Protein AF-A0A2E9WGM4-F1 (afdb_monomer_lite)

Foldseek 3Di:
DPDQQLVVQLVVLLVVCLVVDALVRLVPDDQLVNLCSLLVSLLSSLQSEFSQQVVCVVDPVQVVCVVVVHDDGDLPRSLVSQLVSSVSSCVSNVHDDDNVSSNVSSVLSNVSRVVLHVLVVVLVVDPHNPVCSVPPCVCVSVVVVSVVSVVVD

Radius of gyration: 16.76 Å; chains: 1; bounding box: 44×33×45 Å

Secondary structure (DSSP, 8-state):
-PPPHHHHHHHHHHHHHHHH--HHHHHTS-HHHHHHHHHHHHHHHHHT--HHHHHHTTSHHHHHHHHTT------HHHHHHHHHHHHHHHHHHT-PPPHHHHHHHHHHHHHHHHHHHHHHHHHTTSS--HHHHHHHHHHHHHHHHHHHHHHH-

Sequence (153 aa):
TPLSGSVLGVLMTLALATLLFDASSVADMPPTAVMGLLLMPSFVAGSAGDAALLTLRRDRAFQRLSALGLRPRDPLTPLLLGAAGPAVMGLLLDVSVTLDVAVAGAVVGLLLSQSVAAADALGLRLARPEALHLRLMMPLLVLPFGLLLDLLA

pLDDT: mean 81.6, std 12.0, range [41.5, 95.31]

Structure (mmCIF, N/CA/C/O backbone):
data_AF-A0A2E9WGM4-F1
#
_entry.id   AF-A0A2E9WGM4-F1
#
loop_
_atom_site.group_PDB
_atom_site.id
_atom_site.type_symbol
_atom_site.label_atom_id
_atom_site.label_alt_id
_atom_site.label_comp_id
_atom_site.label_asym_id
_atom_site.label_entity_id
_atom_site.label_seq_id
_atom_site.pdbx_PDB_ins_code
_atom_site.Cartn_x
_atom_site.Cartn_y
_atom_site.Cartn_z
_atom_site.occupancy
_atom_site.B_iso_or_equiv
_atom_site.auth_seq_id
_atom_site.auth_comp_id
_atom_site.auth_asym_id
_atom_site.auth_atom_id
_atom_site.pdbx_PDB_model_num
ATOM 1 N N . THR A 1 1 ? -4.974 20.734 9.797 1.00 41.50 1 THR A N 1
ATOM 2 C CA . THR A 1 1 ? -5.344 19.341 9.478 1.00 41.50 1 THR A CA 1
ATOM 3 C C . THR A 1 1 ? -4.078 18.517 9.554 1.00 41.50 1 THR A C 1
ATOM 5 O O . THR A 1 1 ? -3.130 18.861 8.861 1.00 41.50 1 THR A O 1
ATOM 8 N N . PRO A 1 2 ? -3.955 17.530 10.455 1.00 46.69 2 PRO A N 1
ATOM 9 C CA . PRO A 1 2 ? -2.777 16.677 10.418 1.00 46.69 2 PRO A CA 1
ATOM 10 C C . PRO A 1 2 ? -2.816 15.939 9.078 1.00 46.69 2 PRO A C 1
ATOM 12 O O . PRO A 1 2 ? -3.803 15.266 8.782 1.00 46.69 2 PRO A O 1
ATOM 15 N N . LEU A 1 3 ? -1.791 16.127 8.246 1.00 53.88 3 LEU A N 1
ATOM 16 C CA . LEU A 1 3 ? -1.543 15.235 7.120 1.00 53.88 3 LEU A CA 1
ATOM 17 C C . LEU A 1 3 ? -1.599 13.810 7.678 1.00 53.88 3 LEU A C 1
ATOM 19 O O . LEU A 1 3 ? -0.928 13.506 8.665 1.00 53.88 3 LEU A O 1
ATOM 23 N N . SER A 1 4 ? -2.475 12.982 7.111 1.00 71.38 4 SER A N 1
ATOM 24 C CA . SER A 1 4 ? -2.569 11.567 7.462 1.00 71.38 4 SER A CA 1
ATOM 25 C C . SER A 1 4 ? -1.159 10.967 7.436 1.00 71.38 4 SER A C 1
ATOM 27 O O . SER A 1 4 ? -0.417 11.216 6.486 1.00 71.38 4 SER A O 1
ATOM 29 N N . GLY A 1 5 ? -0.764 10.215 8.470 1.00 79.19 5 GLY A N 1
ATOM 30 C CA . GLY A 1 5 ? 0.584 9.634 8.567 1.00 79.19 5 GLY A CA 1
ATOM 31 C C . GLY A 1 5 ? 0.978 8.819 7.328 1.00 79.19 5 GLY A C 1
ATOM 32 O O . GLY A 1 5 ? 2.150 8.788 6.970 1.00 79.19 5 GLY A O 1
ATOM 33 N N . SER A 1 6 ? -0.012 8.261 6.620 1.00 83.88 6 SER A N 1
ATOM 34 C CA . SER A 1 6 ? 0.159 7.609 5.314 1.00 83.88 6 SER A CA 1
ATOM 35 C C . SER A 1 6 ? 0.715 8.543 4.236 1.00 83.88 6 SER A C 1
ATOM 37 O O . SER A 1 6 ? 1.676 8.183 3.567 1.00 83.88 6 SER A O 1
ATOM 39 N N . VAL A 1 7 ? 0.183 9.762 4.102 1.00 88.25 7 VAL A N 1
ATOM 40 C CA . VAL A 1 7 ? 0.636 10.747 3.106 1.00 88.25 7 VAL A CA 1
ATOM 41 C C . VAL A 1 7 ? 2.079 11.142 3.384 1.00 88.25 7 VAL A C 1
ATOM 43 O O . VAL A 1 7 ? 2.900 11.170 2.473 1.00 88.25 7 VAL A O 1
ATOM 46 N N . LEU A 1 8 ? 2.408 11.414 4.649 1.00 89.12 8 LEU A N 1
ATOM 47 C CA . LEU A 1 8 ? 3.767 11.792 5.028 1.00 89.12 8 LEU A CA 1
ATOM 48 C C . LEU A 1 8 ? 4.737 10.624 4.809 1.00 89.12 8 LEU A C 1
ATOM 50 O O . LEU A 1 8 ? 5.804 10.831 4.242 1.00 89.12 8 LEU A O 1
ATOM 54 N N . GLY A 1 9 ? 4.345 9.400 5.175 1.00 89.69 9 GLY A N 1
ATOM 55 C CA . GLY A 1 9 ? 5.124 8.19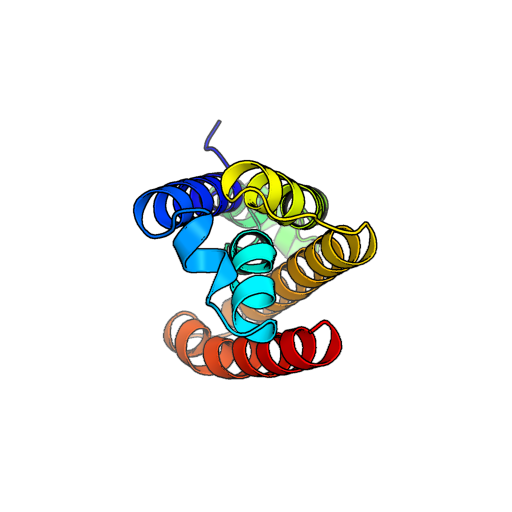0 4.909 1.00 89.69 9 GLY A CA 1
ATOM 56 C C . GLY A 1 9 ? 5.402 7.991 3.418 1.00 89.69 9 GLY A C 1
ATOM 57 O O . GLY A 1 9 ? 6.553 7.808 3.037 1.00 89.69 9 GLY A O 1
ATOM 58 N N . VAL A 1 10 ? 4.380 8.121 2.568 1.00 91.38 10 VAL A N 1
ATOM 59 C CA . VAL A 1 10 ? 4.525 8.041 1.106 1.00 91.38 10 VAL A CA 1
ATOM 60 C C . VAL A 1 10 ? 5.481 9.113 0.587 1.00 91.38 10 VAL A C 1
ATOM 62 O O . VAL A 1 10 ? 6.427 8.791 -0.127 1.00 91.38 10 VAL A O 1
ATOM 65 N N . LEU A 1 11 ? 5.304 10.373 0.985 1.00 92.94 11 LEU A N 1
ATOM 66 C CA . LEU A 1 11 ? 6.195 11.457 0.561 1.00 92.94 11 LEU A CA 1
ATOM 67 C C . LEU A 1 11 ? 7.645 11.219 0.997 1.00 92.94 11 LEU A C 1
ATOM 69 O O . LEU A 1 11 ? 8.560 11.448 0.209 1.00 92.94 11 LEU A O 1
ATOM 73 N N . MET A 1 12 ? 7.863 10.720 2.217 1.00 93.12 12 MET A N 1
ATOM 74 C CA . MET A 1 12 ? 9.202 10.363 2.690 1.00 93.12 12 MET A CA 1
ATOM 75 C C . MET A 1 12 ? 9.798 9.206 1.886 1.00 93.12 12 MET A C 1
ATOM 77 O O . MET A 1 12 ? 10.980 9.253 1.567 1.00 93.12 12 MET A O 1
ATOM 81 N N . THR A 1 13 ? 9.002 8.196 1.522 1.00 93.56 13 THR A N 1
ATOM 82 C CA . THR A 1 13 ? 9.492 7.074 0.701 1.00 93.56 13 THR A CA 1
ATOM 83 C C . THR A 1 13 ? 9.900 7.522 -0.693 1.00 93.56 13 THR A C 1
ATOM 85 O O . THR A 1 13 ? 10.962 7.128 -1.161 1.00 93.56 13 THR A O 1
ATOM 88 N N . LEU A 1 14 ? 9.107 8.396 -1.321 1.00 93.31 14 LEU A N 1
ATOM 89 C CA . LEU A 1 14 ? 9.423 8.976 -2.623 1.00 93.31 14 LEU A CA 1
ATOM 90 C C . LEU A 1 14 ? 10.706 9.812 -2.543 1.00 93.31 14 LEU A C 1
ATOM 92 O O . LEU A 1 14 ? 11.624 9.593 -3.325 1.00 93.31 14 LEU A O 1
ATOM 96 N N . ALA A 1 15 ? 10.810 10.704 -1.552 1.00 92.94 15 ALA A N 1
ATOM 97 C CA . ALA A 1 15 ? 11.995 11.538 -1.363 1.00 92.94 15 ALA A CA 1
ATOM 98 C C . ALA A 1 15 ? 13.260 10.699 -1.123 1.00 92.94 15 ALA A C 1
ATOM 100 O O . ALA A 1 15 ? 14.302 10.946 -1.730 1.00 92.94 15 ALA A O 1
ATOM 101 N N . LEU A 1 16 ? 13.169 9.682 -0.264 1.00 93.81 16 LEU A N 1
ATOM 102 C CA . LEU A 1 16 ? 14.288 8.796 0.037 1.00 93.81 16 LEU A CA 1
ATOM 103 C C . LEU A 1 16 ? 14.701 7.978 -1.192 1.00 93.81 16 LEU A C 1
ATOM 105 O O . LEU A 1 16 ? 15.892 7.861 -1.457 1.00 93.81 16 LEU A O 1
ATOM 109 N N . ALA A 1 17 ? 13.744 7.469 -1.970 1.00 91.94 17 ALA A N 1
ATOM 110 C CA . ALA A 1 17 ? 14.044 6.754 -3.205 1.00 91.94 17 ALA A CA 1
ATOM 111 C C . ALA A 1 17 ? 14.780 7.648 -4.211 1.00 91.94 17 ALA A C 1
ATOM 113 O O . ALA A 1 17 ? 15.810 7.234 -4.725 1.00 91.94 17 ALA A O 1
ATOM 114 N N . THR A 1 18 ? 14.338 8.895 -4.408 1.00 90.56 18 THR A N 1
ATOM 115 C CA . THR A 1 18 ? 15.024 9.847 -5.307 1.00 90.56 18 THR A CA 1
ATOM 116 C C . THR A 1 18 ? 16.394 10.306 -4.816 1.00 90.56 18 THR A C 1
ATOM 118 O O . THR A 1 18 ? 17.206 10.777 -5.601 1.00 90.56 18 THR A O 1
ATOM 121 N N . LEU A 1 19 ? 16.653 10.213 -3.510 1.00 93.38 19 LEU A N 1
ATOM 122 C CA . LEU A 1 19 ? 17.963 10.529 -2.938 1.00 93.38 19 LEU A CA 1
ATOM 123 C C . LEU A 1 19 ? 18.942 9.359 -3.054 1.00 93.38 19 LEU A C 1
ATOM 125 O O . LEU A 1 19 ? 20.150 9.582 -3.093 1.00 93.38 19 LEU A O 1
ATOM 129 N N . LEU A 1 20 ? 18.432 8.126 -3.039 1.00 92.12 20 LEU A N 1
ATOM 130 C CA . LEU A 1 20 ? 19.243 6.908 -3.024 1.00 92.12 20 LEU A CA 1
ATOM 131 C C . LEU A 1 20 ? 19.436 6.292 -4.409 1.00 92.12 20 LEU A C 1
ATOM 133 O O . LEU A 1 20 ? 20.435 5.605 -4.617 1.00 92.12 20 LEU A O 1
ATOM 137 N N . PHE A 1 21 ? 18.499 6.516 -5.327 1.00 92.19 21 PHE A N 1
ATOM 138 C CA . PHE A 1 21 ? 18.488 5.910 -6.649 1.00 92.19 21 PHE A CA 1
ATOM 139 C C . PHE A 1 21 ? 18.390 6.971 -7.735 1.00 92.19 21 PHE A C 1
ATOM 141 O O . PHE A 1 21 ? 17.625 7.927 -7.634 1.00 92.19 21 PHE A O 1
ATOM 148 N N . ASP A 1 22 ? 19.156 6.740 -8.791 1.00 88.94 22 ASP A N 1
ATOM 149 C CA . ASP A 1 22 ? 19.089 7.466 -10.053 1.00 88.94 22 ASP A CA 1
ATOM 150 C C . ASP A 1 22 ? 18.668 6.502 -11.176 1.00 88.94 22 ASP A C 1
ATOM 152 O O . ASP A 1 22 ? 18.817 5.283 -11.030 1.00 88.94 22 ASP A O 1
ATOM 156 N N . ALA A 1 23 ? 18.177 7.016 -12.304 1.00 86.12 23 ALA A N 1
ATOM 157 C CA . ALA A 1 23 ? 17.621 6.201 -13.394 1.00 86.12 23 ALA A CA 1
ATOM 158 C C . ALA A 1 23 ? 18.607 5.126 -13.898 1.00 86.12 23 ALA A C 1
ATOM 160 O O . ALA A 1 23 ? 18.231 3.981 -14.147 1.00 86.12 23 ALA A O 1
ATOM 161 N N . SER A 1 24 ? 19.899 5.468 -13.958 1.00 86.88 24 SER A N 1
ATOM 162 C CA . SER A 1 24 ? 20.972 4.533 -14.324 1.00 86.88 24 SER A CA 1
ATOM 163 C C . SER A 1 24 ? 21.112 3.374 -13.332 1.00 86.88 24 SER A C 1
ATOM 165 O O . SER A 1 24 ? 21.206 2.221 -13.737 1.00 86.88 24 SER A O 1
ATOM 167 N N . SER A 1 25 ? 21.048 3.659 -12.029 1.00 88.44 25 SER A N 1
ATOM 168 C CA . SER A 1 25 ? 21.151 2.638 -10.979 1.00 88.44 25 SER A CA 1
ATOM 169 C C . SER A 1 25 ? 19.958 1.684 -10.954 1.00 88.44 25 SER A C 1
ATOM 171 O O . SER A 1 25 ? 20.116 0.521 -10.592 1.00 88.44 25 SER A O 1
ATOM 173 N N . VAL A 1 26 ? 18.773 2.164 -11.344 1.00 88.00 26 VAL A N 1
ATOM 174 C CA . VAL A 1 26 ? 17.547 1.356 -11.404 1.00 88.00 26 VAL A CA 1
ATOM 175 C C . VAL A 1 26 ? 17.563 0.432 -12.623 1.00 88.00 26 VAL A C 1
ATOM 177 O O . VAL A 1 26 ? 17.079 -0.693 -12.530 1.00 88.00 26 VAL A O 1
ATOM 180 N N . ALA A 1 27 ? 18.164 0.861 -13.737 1.00 85.62 27 ALA A N 1
ATOM 181 C CA . ALA A 1 27 ? 18.295 0.043 -14.943 1.00 85.62 27 ALA A CA 1
ATOM 182 C C . ALA A 1 27 ? 19.158 -1.217 -14.731 1.00 85.62 27 ALA A C 1
ATOM 184 O O . ALA A 1 27 ? 18.900 -2.245 -15.355 1.00 85.62 27 ALA A O 1
ATOM 185 N N . ASP A 1 28 ? 20.139 -1.154 -13.826 1.00 89.12 28 ASP A N 1
ATOM 186 C CA . ASP A 1 28 ? 21.029 -2.278 -13.504 1.00 89.12 28 ASP A CA 1
ATOM 187 C C . ASP A 1 28 ? 20.429 -3.260 -12.474 1.00 89.12 28 ASP A C 1
ATOM 189 O O . ASP A 1 28 ? 21.032 -4.291 -12.156 1.00 89.12 28 ASP A O 1
ATOM 193 N N . MET A 1 29 ? 19.249 -2.962 -11.921 1.00 89.06 29 MET A N 1
ATOM 194 C CA . MET A 1 29 ? 18.609 -3.804 -10.911 1.00 89.06 29 MET A CA 1
ATOM 195 C C . MET A 1 29 ? 17.856 -4.995 -11.511 1.00 89.06 29 MET A C 1
ATOM 197 O O . MET A 1 29 ? 17.309 -4.913 -12.610 1.00 89.06 29 MET A O 1
ATOM 201 N N . PRO A 1 30 ? 17.734 -6.106 -10.757 1.00 91.75 30 PRO A N 1
ATOM 202 C CA . PRO A 1 30 ? 16.837 -7.180 -11.151 1.00 91.75 30 PRO A CA 1
ATOM 203 C C . PRO A 1 30 ? 15.380 -6.677 -11.187 1.00 91.75 30 PRO A C 1
ATOM 205 O O . PRO A 1 30 ? 14.989 -5.862 -10.343 1.00 91.75 30 PRO A O 1
ATOM 208 N N . PRO A 1 31 ? 14.547 -7.192 -12.109 1.00 87.19 31 PRO A N 1
ATOM 209 C CA . PRO A 1 31 ? 13.185 -6.696 -12.334 1.00 87.19 31 PRO A CA 1
ATOM 210 C C . PRO A 1 31 ? 12.303 -6.779 -11.078 1.00 87.19 31 PRO A C 1
ATOM 212 O O . PRO A 1 31 ? 11.526 -5.866 -10.801 1.00 87.19 31 PRO A O 1
ATOM 215 N N . THR A 1 32 ? 12.492 -7.805 -10.242 1.00 88.94 32 THR A N 1
ATOM 216 C CA . THR A 1 32 ? 11.819 -7.941 -8.938 1.00 88.94 32 THR A CA 1
ATOM 217 C C . THR A 1 32 ? 12.150 -6.804 -7.970 1.00 88.94 32 THR A C 1
ATOM 219 O O . THR A 1 32 ? 11.271 -6.334 -7.244 1.00 88.94 32 THR A O 1
ATOM 222 N N . ALA A 1 33 ? 13.395 -6.318 -7.961 1.00 89.06 33 ALA A N 1
ATOM 223 C CA . ALA A 1 33 ? 13.799 -5.193 -7.121 1.00 89.06 33 ALA A CA 1
ATOM 224 C C . ALA A 1 33 ? 13.220 -3.871 -7.633 1.00 89.06 33 ALA A C 1
ATOM 226 O O . ALA A 1 33 ? 12.749 -3.070 -6.825 1.00 89.06 33 ALA A O 1
ATOM 227 N N . VAL A 1 34 ? 13.176 -3.675 -8.956 1.00 91.25 34 VAL A N 1
ATOM 228 C CA . VAL A 1 34 ? 12.518 -2.511 -9.573 1.00 91.25 34 VAL A CA 1
ATOM 229 C C . VAL A 1 34 ? 11.034 -2.490 -9.209 1.00 91.25 34 VAL A C 1
ATOM 231 O O . VAL A 1 34 ? 10.515 -1.463 -8.773 1.00 91.25 34 VAL A O 1
ATOM 234 N N . MET A 1 35 ? 10.358 -3.637 -9.289 1.00 91.12 35 MET A N 1
ATOM 235 C CA . MET A 1 35 ? 8.950 -3.742 -8.911 1.00 91.12 35 MET A CA 1
ATOM 236 C C . MET A 1 35 ? 8.731 -3.467 -7.415 1.00 91.12 35 MET A C 1
ATOM 238 O O . MET A 1 35 ? 7.790 -2.769 -7.032 1.00 91.12 35 MET A O 1
ATOM 242 N N . GLY A 1 36 ? 9.639 -3.952 -6.562 1.00 90.06 36 GLY A N 1
ATOM 243 C CA . GLY A 1 36 ? 9.637 -3.652 -5.129 1.00 90.06 36 GLY A CA 1
ATOM 244 C C . GLY A 1 36 ? 9.791 -2.162 -4.841 1.00 90.06 36 GLY A C 1
ATOM 245 O O . GLY A 1 36 ? 9.079 -1.619 -3.994 1.00 90.06 36 GLY A O 1
ATOM 246 N N . LEU A 1 37 ? 10.673 -1.491 -5.580 1.00 92.50 37 LEU A N 1
ATOM 247 C CA . LEU A 1 37 ? 10.906 -0.055 -5.472 1.00 92.50 37 LEU A CA 1
ATOM 248 C C . LEU A 1 37 ? 9.691 0.761 -5.938 1.00 92.50 37 LEU A C 1
ATOM 250 O O . LEU A 1 37 ? 9.310 1.727 -5.278 1.00 92.50 37 LEU A O 1
ATOM 254 N N . LEU A 1 38 ? 9.036 0.346 -7.024 1.00 93.56 38 LEU A N 1
ATOM 255 C CA . LEU A 1 38 ? 7.822 0.991 -7.530 1.00 93.56 38 LEU A CA 1
ATOM 256 C C . LEU A 1 38 ? 6.632 0.832 -6.574 1.00 93.56 38 LEU A C 1
ATOM 258 O O . LEU A 1 38 ? 5.864 1.774 -6.392 1.00 93.56 38 LEU A O 1
ATOM 262 N N . LEU A 1 39 ? 6.475 -0.332 -5.939 1.00 93.06 39 LEU A N 1
ATOM 263 C CA . LEU A 1 39 ? 5.350 -0.621 -5.039 1.00 93.06 39 LEU A CA 1
ATOM 264 C C . LEU A 1 39 ? 5.592 -0.206 -3.577 1.00 93.06 39 LEU A C 1
ATOM 266 O O . LEU A 1 39 ? 4.659 -0.232 -2.770 1.00 93.06 39 LEU A O 1
ATOM 270 N N . MET A 1 40 ? 6.809 0.214 -3.222 1.00 92.44 40 MET A N 1
ATOM 271 C CA . MET A 1 40 ? 7.172 0.700 -1.882 1.00 92.44 40 MET A CA 1
ATOM 272 C C . MET A 1 40 ? 6.222 1.786 -1.341 1.00 92.44 40 MET A C 1
ATOM 274 O O . MET A 1 40 ? 5.740 1.639 -0.215 1.00 92.44 40 MET A O 1
ATOM 278 N N . PRO A 1 41 ? 5.866 2.837 -2.107 1.00 93.12 41 PRO A N 1
ATOM 279 C CA . PRO A 1 41 ? 4.881 3.828 -1.677 1.00 93.12 41 PRO A CA 1
ATOM 280 C C . PRO A 1 41 ? 3.525 3.214 -1.321 1.00 93.12 41 PRO A C 1
ATOM 282 O O . PRO A 1 41 ? 2.927 3.583 -0.311 1.00 93.12 41 PRO A O 1
ATOM 285 N N . SER A 1 42 ? 3.046 2.250 -2.109 1.00 92.94 42 SER A N 1
ATOM 286 C CA . SER A 1 42 ? 1.779 1.557 -1.856 1.00 92.94 42 SER A CA 1
ATOM 287 C C . SER A 1 42 ? 1.843 0.712 -0.589 1.00 92.94 42 SER A C 1
ATOM 289 O O . SER A 1 42 ? 0.895 0.705 0.200 1.00 92.94 42 SER A O 1
ATOM 291 N N . PHE A 1 43 ? 2.980 0.049 -0.364 1.00 90.00 43 PHE A N 1
ATOM 292 C CA . PHE A 1 43 ? 3.239 -0.694 0.862 1.00 90.00 43 PHE A CA 1
ATOM 293 C C . PHE A 1 43 ? 3.176 0.226 2.087 1.00 90.00 43 PHE A C 1
ATOM 295 O O . PHE A 1 43 ? 2.443 -0.058 3.036 1.00 90.00 43 PHE A O 1
ATOM 302 N N . VAL A 1 44 ? 3.867 1.369 2.035 1.00 91.06 44 VAL A N 1
ATOM 303 C CA . VAL A 1 44 ? 3.886 2.342 3.137 1.00 91.06 44 VAL A CA 1
ATOM 304 C C . VAL A 1 44 ? 2.521 2.988 3.366 1.00 91.06 44 VAL A C 1
ATOM 306 O O . VAL A 1 44 ? 2.099 3.134 4.517 1.00 91.06 44 VAL A O 1
ATOM 309 N N . ALA A 1 45 ? 1.799 3.327 2.296 1.00 90.06 45 ALA A N 1
ATOM 310 C CA . ALA A 1 45 ? 0.444 3.864 2.384 1.00 90.06 45 ALA A CA 1
ATOM 311 C C . ALA A 1 45 ? -0.496 2.906 3.128 1.00 90.06 45 ALA A C 1
ATOM 313 O O . ALA A 1 45 ? -1.266 3.339 3.988 1.00 90.06 45 ALA A O 1
ATOM 314 N N . GLY A 1 46 ? -0.405 1.607 2.827 1.00 87.44 46 GLY A N 1
ATOM 315 C CA . GLY A 1 46 ? -1.196 0.573 3.484 1.00 87.44 46 GLY A CA 1
ATOM 316 C C . GLY A 1 46 ? -0.746 0.264 4.915 1.00 87.44 46 GLY A C 1
ATOM 317 O O . GLY A 1 46 ? -1.585 0.032 5.785 1.00 87.44 46 GLY A O 1
ATOM 318 N N . SER A 1 47 ? 0.560 0.301 5.198 1.00 84.19 47 SER A N 1
ATOM 319 C CA . SER A 1 47 ? 1.098 -0.021 6.528 1.00 84.19 47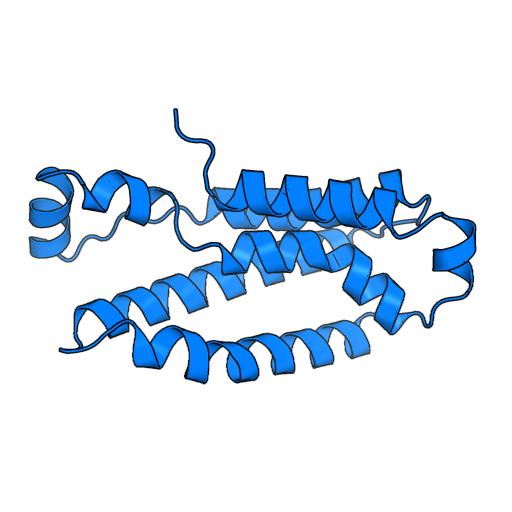 SER A CA 1
ATOM 320 C C . SER A 1 47 ? 0.936 1.099 7.558 1.00 84.19 47 SER A C 1
ATOM 322 O O . SER A 1 47 ? 0.993 0.839 8.756 1.00 84.19 47 SER A O 1
ATOM 324 N N . ALA A 1 48 ? 0.747 2.347 7.121 1.00 80.50 48 ALA A N 1
ATOM 325 C CA . ALA A 1 48 ? 0.637 3.506 8.012 1.00 80.50 48 ALA A CA 1
ATOM 326 C C . ALA A 1 48 ? -0.628 3.510 8.899 1.00 80.50 48 ALA A C 1
ATOM 328 O O . ALA A 1 48 ? -0.734 4.332 9.813 1.00 80.50 48 ALA A O 1
ATOM 329 N N . GLY A 1 49 ? -1.568 2.593 8.653 1.00 71.06 49 GLY A N 1
ATOM 330 C CA . GLY A 1 49 ? -2.799 2.451 9.424 1.00 71.06 49 GLY A CA 1
ATOM 331 C C . GLY A 1 49 ? -3.878 3.472 9.057 1.00 71.06 49 GLY A C 1
ATOM 332 O O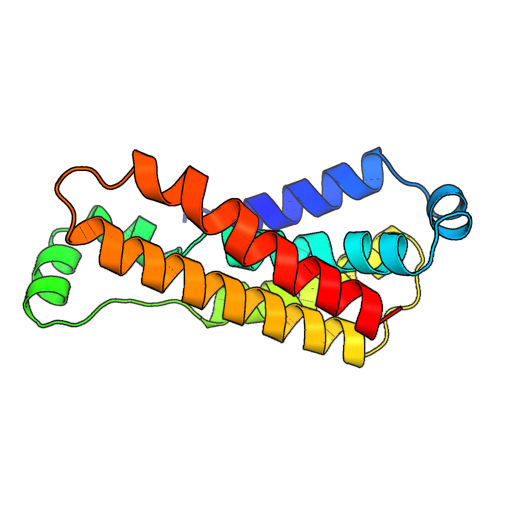 . GLY A 1 49 ? -3.750 4.257 8.118 1.00 71.06 49 GLY A O 1
ATOM 333 N N . ASP A 1 50 ? -4.987 3.432 9.795 1.00 74.12 50 ASP A N 1
ATOM 334 C CA . ASP A 1 50 ? -6.192 4.193 9.469 1.00 74.12 50 ASP A CA 1
ATOM 335 C C . ASP A 1 50 ? -6.184 5.596 10.103 1.00 74.12 50 ASP A C 1
ATOM 337 O O . ASP A 1 50 ? -6.249 5.774 11.328 1.00 74.12 50 ASP A O 1
ATOM 341 N N . ALA A 1 51 ? -6.131 6.619 9.250 1.00 68.44 51 ALA A N 1
ATOM 342 C CA . ALA A 1 51 ? -6.086 8.021 9.649 1.00 68.44 51 ALA A CA 1
ATOM 343 C C . ALA A 1 51 ? -7.349 8.475 10.392 1.00 68.44 51 ALA A C 1
ATOM 345 O O . ALA A 1 51 ? -7.262 9.273 11.336 1.00 68.44 51 ALA A O 1
ATOM 346 N N . ALA A 1 52 ? -8.517 7.954 10.003 1.00 67.69 52 ALA A N 1
ATOM 347 C CA . ALA A 1 52 ? -9.782 8.260 10.664 1.00 67.69 52 ALA A CA 1
ATOM 348 C C . ALA A 1 52 ? -9.774 7.727 12.101 1.00 67.69 52 ALA A C 1
ATOM 350 O O . ALA A 1 52 ? -10.251 8.374 13.034 1.00 67.69 52 ALA A O 1
ATOM 351 N N . LEU A 1 53 ? -9.153 6.569 12.303 1.00 68.25 53 LEU A N 1
ATOM 352 C CA . LEU A 1 53 ? -9.064 5.926 13.603 1.00 68.25 53 LEU A CA 1
ATOM 353 C C . LEU A 1 53 ? -8.102 6.687 14.534 1.00 68.25 53 LEU A C 1
ATOM 355 O O . LEU A 1 53 ? -8.432 6.924 15.697 1.00 68.25 53 LEU A O 1
ATOM 359 N N . LEU A 1 54 ? -6.954 7.146 14.026 1.00 68.00 54 LEU A N 1
ATOM 360 C CA . LEU A 1 54 ? -5.986 7.944 14.795 1.00 68.00 54 LEU A CA 1
ATOM 361 C C . LEU A 1 54 ? -6.506 9.337 15.173 1.00 68.00 54 LEU A C 1
ATOM 363 O O . LEU A 1 54 ? -6.215 9.836 16.263 1.00 68.00 54 LEU A O 1
ATOM 367 N N . THR A 1 55 ? -7.271 9.970 14.286 1.00 69.44 55 THR A N 1
ATOM 368 C CA . THR A 1 55 ? -7.860 11.292 14.543 1.00 69.44 55 THR A CA 1
ATOM 369 C C . THR A 1 55 ? -9.019 11.203 15.528 1.00 69.44 55 THR A C 1
ATOM 371 O O . THR A 1 55 ? -9.054 11.963 16.497 1.00 69.44 55 THR A O 1
ATOM 374 N N . LEU A 1 56 ? -9.921 10.236 15.343 1.00 69.88 56 LEU A N 1
ATOM 375 C CA . LEU A 1 56 ? -11.127 10.116 16.159 1.00 69.88 56 LEU A CA 1
ATOM 376 C C . LEU A 1 56 ? -10.867 9.486 17.527 1.00 69.88 56 LEU A C 1
ATOM 378 O O . LEU A 1 56 ? -11.564 9.842 18.469 1.00 69.88 56 LEU A O 1
ATOM 382 N N . ARG A 1 57 ? -9.837 8.640 17.704 1.00 69.75 57 ARG A N 1
ATOM 383 C CA . ARG A 1 57 ? -9.474 8.066 19.023 1.00 69.75 57 ARG A CA 1
ATOM 384 C C . ARG A 1 57 ? -9.315 9.104 20.136 1.00 69.75 57 ARG A C 1
ATOM 386 O O . ARG A 1 57 ? -9.487 8.765 21.303 1.00 69.75 57 ARG A O 1
ATOM 393 N N . ARG A 1 58 ? -8.957 10.342 19.786 1.00 69.19 58 ARG A N 1
ATOM 394 C CA . ARG A 1 58 ? -8.775 11.446 20.739 1.00 69.19 58 ARG A CA 1
ATOM 395 C C . ARG A 1 58 ? -10.091 12.078 21.191 1.00 69.19 58 ARG A C 1
ATOM 397 O O . ARG A 1 58 ? -10.086 12.846 22.147 1.00 69.19 58 ARG A O 1
ATOM 404 N N . ASP A 1 59 ? -11.195 11.762 20.526 1.00 77.81 59 ASP A N 1
ATOM 405 C CA . ASP A 1 59 ? -12.481 12.408 20.733 1.00 77.81 59 ASP A CA 1
ATOM 406 C C . ASP A 1 59 ? -13.469 11.506 21.492 1.00 77.81 59 ASP A C 1
ATOM 408 O O . ASP A 1 59 ? -13.526 10.286 21.306 1.00 77.81 59 ASP A O 1
ATOM 412 N N . ARG A 1 60 ? -14.319 12.110 22.330 1.00 75.69 60 ARG A N 1
ATOM 413 C CA . ARG A 1 60 ? -15.390 11.397 23.056 1.00 75.69 60 ARG A CA 1
ATOM 414 C C . ARG A 1 60 ? -16.405 10.775 22.093 1.00 75.69 60 ARG A C 1
ATOM 416 O O . ARG A 1 60 ? -17.046 9.778 22.430 1.00 75.69 60 ARG A O 1
ATOM 423 N N . ALA A 1 61 ? -16.528 11.331 20.887 1.00 74.44 61 ALA A N 1
ATOM 424 C CA . ALA A 1 61 ? -17.347 10.779 19.812 1.00 74.44 61 ALA A CA 1
ATOM 425 C C . ALA A 1 61 ? -16.922 9.352 19.416 1.00 74.44 61 ALA A C 1
ATOM 427 O O . ALA A 1 61 ? -17.779 8.513 19.140 1.00 74.44 61 ALA A O 1
ATOM 428 N N . PHE A 1 62 ? -15.626 9.032 19.474 1.00 77.69 62 PHE A N 1
ATOM 429 C CA . PHE A 1 62 ? -15.130 7.693 19.155 1.00 77.69 62 PHE A CA 1
ATOM 430 C C . PHE A 1 62 ? -15.545 6.645 20.184 1.00 77.69 62 PHE A C 1
ATOM 432 O O . PHE A 1 62 ? -15.866 5.523 19.804 1.00 77.69 62 PHE A O 1
ATOM 439 N N . GLN A 1 63 ? -15.614 7.005 21.470 1.00 75.44 63 GLN A N 1
ATOM 440 C CA . GLN A 1 63 ? -16.132 6.100 22.503 1.00 75.44 63 GLN A CA 1
ATOM 441 C C . GLN A 1 63 ? -17.621 5.788 22.298 1.00 75.44 63 GLN A C 1
ATOM 443 O O . GLN A 1 63 ? -18.056 4.664 22.530 1.00 75.44 63 GLN A O 1
ATOM 448 N N . ARG A 1 64 ? -18.407 6.762 21.821 1.00 79.69 64 ARG A N 1
ATOM 449 C CA . ARG A 1 64 ? -19.829 6.549 21.503 1.00 79.69 64 ARG A CA 1
ATOM 450 C C . ARG A 1 64 ? -20.013 5.674 20.266 1.00 79.69 64 ARG A C 1
ATOM 452 O O . ARG A 1 64 ? -20.817 4.750 20.293 1.00 79.69 64 ARG A O 1
ATOM 459 N N . LEU A 1 65 ? -19.254 5.937 19.203 1.00 79.19 65 LEU A N 1
ATOM 460 C CA . LEU A 1 65 ? -19.293 5.127 17.983 1.00 79.19 65 LEU A CA 1
ATOM 461 C C . LEU A 1 65 ? -18.838 3.689 18.250 1.00 79.19 65 LEU A C 1
ATOM 463 O O . LEU A 1 65 ? -19.501 2.747 17.819 1.00 79.19 65 LEU A O 1
ATOM 467 N N . SER A 1 66 ? -17.771 3.509 19.033 1.00 77.69 66 SER A N 1
ATOM 468 C CA . SER A 1 66 ? -17.272 2.180 19.379 1.00 77.69 66 SER A CA 1
ATOM 469 C C . SER A 1 66 ? -18.253 1.388 20.249 1.00 77.69 66 SER A C 1
ATOM 471 O O . SER A 1 66 ? -18.388 0.183 20.035 1.00 77.69 66 SER A O 1
ATOM 473 N N . ALA A 1 67 ? -18.988 2.048 21.154 1.00 78.75 67 ALA A N 1
ATOM 474 C CA . ALA A 1 67 ? -20.066 1.431 21.931 1.00 78.75 67 ALA A CA 1
ATOM 475 C C . ALA A 1 67 ? -21.243 0.958 21.055 1.00 78.75 67 ALA A C 1
ATOM 477 O O . ALA A 1 67 ? -21.888 -0.034 21.382 1.00 78.75 67 ALA A O 1
ATOM 478 N N . LEU A 1 68 ? -21.484 1.617 19.917 1.00 83.25 68 LEU A N 1
ATOM 479 C CA . LEU A 1 68 ? -22.468 1.203 18.907 1.00 83.25 68 LEU A CA 1
ATOM 480 C C . LEU A 1 68 ? -21.928 0.138 17.935 1.00 83.25 68 LEU A C 1
ATOM 482 O O . LEU A 1 68 ? -22.616 -0.242 16.991 1.00 83.25 68 LEU A O 1
ATOM 486 N N . GLY A 1 69 ? -20.687 -0.327 18.118 1.00 77.94 69 GLY A N 1
ATOM 487 C CA . GLY A 1 69 ? -20.028 -1.269 17.209 1.00 77.94 69 GLY A CA 1
ATOM 488 C C . GLY A 1 69 ? -19.582 -0.652 15.877 1.00 77.94 69 GLY A C 1
ATOM 489 O O . GLY A 1 69 ? -19.038 -1.359 15.029 1.00 77.94 69 GLY A O 1
ATOM 490 N N . LEU A 1 70 ? -19.758 0.659 15.695 1.00 78.19 70 LEU A N 1
ATOM 491 C CA . LEU A 1 70 ? -19.367 1.379 14.490 1.00 78.19 70 LEU A CA 1
ATOM 492 C C . LEU A 1 70 ? -17.920 1.851 14.619 1.00 78.19 70 LEU A C 1
ATOM 494 O O . LEU A 1 70 ? -17.537 2.510 15.588 1.00 78.19 70 LEU A O 1
ATOM 498 N N . ARG A 1 71 ? -17.097 1.519 13.623 1.00 74.50 71 ARG A N 1
ATOM 499 C CA . ARG A 1 71 ? -15.710 1.980 13.556 1.00 74.50 71 ARG A CA 1
ATOM 500 C C . ARG A 1 71 ? -15.509 2.812 12.298 1.00 74.50 71 ARG A C 1
ATOM 502 O O . ARG A 1 71 ? -15.674 2.266 11.208 1.00 74.50 71 ARG A O 1
ATOM 509 N N . PRO A 1 72 ? -15.171 4.102 12.444 1.00 74.44 72 PRO A N 1
ATOM 510 C CA . PRO A 1 72 ? -14.845 4.932 11.301 1.00 74.44 72 PRO A CA 1
ATOM 511 C C . PRO A 1 72 ? -13.621 4.341 10.610 1.00 74.44 72 PRO A C 1
ATOM 513 O O . PRO A 1 72 ? -12.643 4.002 11.282 1.00 74.44 72 PRO A O 1
ATOM 516 N N . ARG A 1 73 ? -13.728 4.181 9.291 1.00 78.94 73 ARG A N 1
ATOM 517 C CA . ARG A 1 73 ? -12.663 3.675 8.435 1.00 78.94 73 ARG A CA 1
ATOM 518 C C . ARG A 1 73 ? -12.477 4.565 7.227 1.00 78.94 73 ARG A C 1
ATOM 520 O O . ARG A 1 73 ? -13.472 5.019 6.663 1.00 78.94 73 ARG A O 1
ATOM 527 N N . ASP A 1 74 ? -11.230 4.749 6.819 1.00 84.25 74 ASP A N 1
ATOM 528 C CA . ASP A 1 74 ? -10.883 5.447 5.583 1.00 84.25 74 ASP A CA 1
ATOM 529 C C . ASP A 1 74 ? -10.147 4.518 4.599 1.00 84.25 74 ASP A C 1
ATOM 531 O O . ASP A 1 74 ? -8.916 4.483 4.572 1.00 84.25 74 ASP A O 1
ATOM 535 N N . PRO A 1 75 ? -10.888 3.750 3.776 1.00 84.50 75 PRO A N 1
ATOM 536 C CA . PRO A 1 75 ? -10.290 2.905 2.745 1.00 84.50 75 PRO A CA 1
ATOM 537 C C . PRO A 1 75 ? -9.861 3.698 1.500 1.00 84.50 75 PRO A C 1
ATOM 539 O O . PRO A 1 75 ? -9.135 3.169 0.661 1.00 84.50 75 PRO A O 1
ATOM 542 N N . LEU A 1 76 ? -10.304 4.950 1.340 1.00 87.88 76 LEU A N 1
ATOM 543 C CA . LEU A 1 76 ? -10.059 5.716 0.117 1.00 87.88 76 LEU A CA 1
ATOM 544 C C . LEU A 1 76 ? -8.638 6.268 0.073 1.00 87.88 76 LEU A C 1
ATOM 546 O O . LEU A 1 76 ? -7.987 6.191 -0.966 1.00 87.88 76 LEU A O 1
ATOM 550 N N . THR A 1 77 ? -8.128 6.772 1.195 1.00 88.31 77 THR A N 1
ATOM 551 C CA . THR A 1 77 ? -6.751 7.274 1.274 1.00 88.31 77 THR A CA 1
ATOM 552 C C . THR A 1 77 ? -5.690 6.230 0.876 1.00 88.31 77 THR A C 1
ATOM 554 O O . THR A 1 77 ? -4.891 6.532 -0.014 1.00 88.31 77 THR A O 1
ATOM 557 N N . PRO A 1 78 ? -5.659 5.003 1.440 1.00 88.75 78 PRO A N 1
ATOM 558 C CA . PRO A 1 78 ? -4.674 3.988 1.053 1.00 88.75 78 PRO A CA 1
ATOM 559 C C . PRO A 1 78 ? -4.884 3.454 -0.371 1.00 88.75 78 PRO A C 1
ATOM 561 O O . PRO A 1 78 ? -3.902 3.119 -1.025 1.00 88.75 78 PRO A O 1
ATOM 564 N N . LEU A 1 79 ? -6.123 3.418 -0.882 1.00 91.19 79 LEU A N 1
ATOM 565 C CA . LEU A 1 79 ? -6.399 3.087 -2.287 1.00 91.19 79 LEU A CA 1
ATOM 566 C C . LEU A 1 79 ? -5.763 4.120 -3.226 1.00 91.19 79 LEU A C 1
ATOM 568 O O . LEU A 1 79 ? -5.023 3.759 -4.138 1.00 91.19 79 LEU A O 1
ATOM 572 N N . LEU A 1 80 ? -6.062 5.404 -3.009 1.00 92.50 80 LEU A N 1
ATOM 573 C CA . LEU A 1 80 ? -5.609 6.488 -3.880 1.00 92.50 80 LEU A CA 1
ATOM 574 C C . LEU A 1 80 ? -4.090 6.644 -3.828 1.00 92.50 80 LEU A C 1
ATOM 576 O O . LEU A 1 80 ? -3.452 6.750 -4.872 1.00 92.50 80 LEU A O 1
ATOM 580 N N . LEU A 1 81 ? -3.502 6.601 -2.629 1.00 91.62 81 LEU A N 1
ATOM 581 C CA . LEU A 1 81 ? -2.048 6.627 -2.465 1.00 91.62 81 LEU A CA 1
ATOM 582 C C . LEU A 1 81 ? -1.390 5.365 -3.029 1.00 91.62 81 LEU A C 1
ATOM 584 O O . LEU A 1 81 ? -0.327 5.460 -3.633 1.00 91.62 81 LEU A O 1
ATOM 588 N N . GLY A 1 82 ? -2.025 4.201 -2.875 1.00 91.25 82 GLY A N 1
ATOM 589 C CA . GLY A 1 82 ? -1.548 2.941 -3.432 1.00 91.25 82 GLY A CA 1
ATOM 590 C C . GLY A 1 82 ? -1.532 2.926 -4.958 1.00 91.25 82 GLY A C 1
ATOM 591 O O . GLY A 1 82 ? -0.609 2.359 -5.531 1.00 91.25 82 GLY A O 1
ATOM 592 N N . ALA A 1 83 ? -2.499 3.579 -5.607 1.00 93.69 83 ALA A N 1
ATOM 593 C CA . ALA A 1 83 ? -2.553 3.714 -7.063 1.00 93.69 83 ALA A CA 1
ATOM 594 C C . ALA A 1 83 ? -1.592 4.791 -7.592 1.00 93.69 83 ALA A C 1
ATOM 596 O O . ALA A 1 83 ? -0.889 4.582 -8.579 1.00 93.69 83 ALA A O 1
ATOM 597 N N . ALA A 1 84 ? -1.565 5.956 -6.938 1.00 94.75 84 ALA A N 1
ATOM 598 C CA . ALA A 1 84 ? -0.764 7.097 -7.373 1.00 94.75 84 ALA A CA 1
ATOM 599 C C . ALA A 1 84 ? 0.729 6.922 -7.061 1.00 94.75 84 ALA A C 1
ATOM 601 O O . ALA A 1 84 ? 1.571 7.389 -7.821 1.00 94.75 84 ALA A O 1
ATOM 602 N N . GLY A 1 85 ? 1.064 6.245 -5.961 1.00 93.38 85 GLY A N 1
ATOM 603 C CA . GLY A 1 85 ? 2.434 6.064 -5.483 1.00 93.38 85 GLY A CA 1
ATOM 604 C C . GLY A 1 85 ? 3.379 5.449 -6.521 1.00 93.38 85 GLY A C 1
ATOM 605 O O . GLY A 1 85 ? 4.392 6.079 -6.821 1.00 93.38 85 GLY A O 1
ATOM 606 N N . PRO A 1 86 ? 3.049 4.291 -7.123 1.00 94.50 86 PRO A N 1
ATOM 607 C CA . PRO A 1 86 ? 3.876 3.669 -8.153 1.00 94.50 86 PRO A CA 1
ATOM 608 C C . PRO A 1 86 ? 4.013 4.534 -9.400 1.00 94.50 86 PRO A C 1
ATOM 610 O O . PRO A 1 86 ? 5.102 4.631 -9.952 1.00 94.50 86 PRO A O 1
ATOM 613 N N . ALA A 1 87 ? 2.940 5.217 -9.812 1.00 94.75 87 ALA A N 1
ATOM 614 C CA . ALA A 1 87 ? 2.981 6.119 -10.960 1.00 94.75 87 ALA A CA 1
ATOM 615 C C . ALA A 1 87 ? 3.931 7.303 -10.718 1.00 94.75 87 ALA A C 1
ATOM 617 O O . ALA A 1 87 ? 4.753 7.621 -11.573 1.00 94.75 87 ALA A O 1
ATOM 618 N N . VAL A 1 88 ? 3.863 7.926 -9.537 1.00 95.31 88 VAL A N 1
ATOM 619 C CA . VAL A 1 88 ? 4.775 9.016 -9.160 1.00 95.31 88 VAL A CA 1
ATOM 620 C C . VAL A 1 88 ? 6.208 8.503 -9.026 1.00 95.31 88 VAL A C 1
ATOM 622 O O . VAL A 1 88 ? 7.122 9.155 -9.514 1.00 95.31 88 VAL A O 1
ATOM 625 N N . MET A 1 89 ? 6.415 7.330 -8.422 1.00 94.50 89 MET A N 1
ATOM 626 C CA . MET A 1 89 ? 7.745 6.726 -8.301 1.00 94.50 89 MET A CA 1
ATOM 627 C C . MET A 1 89 ? 8.364 6.433 -9.674 1.00 94.50 89 MET A C 1
ATOM 629 O O . MET A 1 89 ? 9.525 6.755 -9.899 1.00 94.50 89 MET A O 1
ATOM 633 N N . GLY A 1 90 ? 7.584 5.889 -10.610 1.00 93.06 90 GLY A N 1
ATOM 634 C CA . GLY A 1 90 ? 8.038 5.646 -11.978 1.00 93.06 90 GLY A CA 1
ATOM 635 C C . GLY A 1 90 ? 8.434 6.924 -12.708 1.00 93.06 90 GLY A C 1
ATOM 636 O O . GLY A 1 90 ? 9.488 6.963 -13.330 1.00 93.06 90 GLY A O 1
ATOM 637 N N . LEU A 1 91 ? 7.653 7.999 -12.560 1.00 93.94 91 LEU A N 1
ATOM 638 C CA . LEU A 1 91 ? 8.005 9.311 -13.117 1.00 93.94 91 LEU A CA 1
ATOM 639 C C . LEU A 1 91 ? 9.299 9.881 -12.521 1.00 93.94 91 LEU A C 1
ATOM 641 O O . LEU A 1 91 ? 10.056 10.537 -13.228 1.00 93.94 91 LEU A O 1
ATOM 645 N N . LEU A 1 92 ? 9.545 9.655 -11.229 1.00 93.06 92 LEU A N 1
ATOM 646 C CA . LEU A 1 92 ? 10.740 10.150 -10.545 1.00 93.06 92 LEU A CA 1
ATOM 647 C C . LEU A 1 92 ? 12.010 9.368 -10.907 1.00 93.06 92 LEU A C 1
ATOM 649 O O . LEU A 1 92 ? 13.095 9.938 -10.859 1.00 93.06 92 LEU A O 1
ATOM 653 N N . LEU A 1 93 ? 11.875 8.086 -11.247 1.00 92.12 93 LEU A N 1
ATOM 654 C CA . LEU A 1 93 ? 12.990 7.187 -11.563 1.00 92.12 93 LEU A CA 1
ATOM 655 C C . LEU A 1 93 ? 13.153 6.918 -13.069 1.00 92.12 93 LEU A C 1
ATOM 657 O O . LEU A 1 93 ? 13.978 6.092 -13.446 1.00 92.12 93 LEU A O 1
ATOM 661 N N . ASP A 1 94 ? 12.363 7.590 -13.910 1.00 92.19 94 ASP A N 1
ATOM 662 C CA . ASP A 1 94 ? 12.296 7.394 -15.367 1.00 92.19 94 ASP A CA 1
ATOM 663 C C . ASP A 1 94 ? 12.000 5.936 -15.782 1.00 92.19 94 ASP A C 1
ATOM 665 O O . ASP A 1 94 ? 12.541 5.395 -16.746 1.00 92.19 94 ASP A O 1
ATOM 669 N N . VAL A 1 95 ? 11.112 5.275 -15.029 1.00 90.94 95 VAL A N 1
ATOM 670 C CA . VAL A 1 95 ? 10.670 3.896 -15.279 1.00 90.94 95 VAL A CA 1
ATOM 671 C C . VAL A 1 95 ? 9.242 3.896 -15.812 1.00 90.94 95 VAL A C 1
ATOM 673 O O . VAL A 1 95 ? 8.332 4.479 -15.217 1.00 90.94 95 VAL A O 1
ATOM 676 N N . SER A 1 96 ? 9.009 3.183 -16.917 1.00 89.38 96 SER A N 1
ATOM 677 C CA . SER A 1 96 ? 7.669 3.023 -17.482 1.00 89.38 96 SER A CA 1
ATOM 678 C C . SER A 1 96 ? 6.785 2.174 -16.566 1.00 89.38 96 SER A C 1
ATOM 680 O O . SER A 1 96 ? 7.056 0.992 -16.353 1.00 89.38 96 SER A O 1
ATOM 682 N N . VAL A 1 97 ? 5.696 2.758 -16.066 1.00 90.50 97 VAL A N 1
ATOM 683 C CA . VAL A 1 97 ? 4.726 2.072 -15.204 1.00 90.50 97 VAL A CA 1
ATOM 684 C C . VAL A 1 97 ? 3.505 1.684 -16.026 1.00 90.50 97 VAL A C 1
ATOM 686 O O . VAL A 1 97 ? 2.836 2.539 -16.608 1.00 90.50 97 VAL A O 1
ATOM 689 N N . THR A 1 98 ? 3.203 0.388 -16.073 1.00 92.12 98 THR A N 1
ATOM 690 C CA . THR A 1 98 ? 1.977 -0.118 -16.698 1.00 92.12 98 THR A CA 1
ATOM 691 C C . THR A 1 98 ? 0.773 0.092 -15.779 1.00 92.12 98 THR A C 1
ATOM 693 O O . THR A 1 98 ? 0.897 0.229 -14.559 1.00 92.12 98 THR A O 1
ATOM 696 N N . LEU A 1 99 ? -0.429 0.092 -16.364 1.00 92.06 99 LEU A N 1
ATOM 697 C CA . LEU A 1 99 ? -1.678 0.175 -15.600 1.00 92.06 99 LEU A CA 1
ATOM 698 C C . LEU A 1 99 ? -1.806 -0.962 -14.576 1.00 92.06 99 LEU A C 1
ATOM 700 O O . LEU A 1 99 ? -2.309 -0.731 -13.478 1.00 92.06 99 LEU A O 1
ATOM 704 N N . ASP A 1 100 ? -1.294 -2.150 -14.899 1.00 91.88 100 ASP A N 1
ATOM 705 C CA . ASP A 1 100 ? -1.325 -3.316 -14.014 1.00 91.88 100 ASP A CA 1
ATOM 706 C C . ASP A 1 100 ? -0.562 -3.063 -12.709 1.00 91.88 100 ASP A C 1
ATOM 708 O O . ASP A 1 100 ? -1.052 -3.408 -11.636 1.00 91.88 100 ASP A O 1
ATOM 712 N N . VAL A 1 101 ? 0.585 -2.376 -12.771 1.00 91.56 101 VAL A N 1
ATOM 713 C CA . VAL A 1 101 ? 1.381 -2.018 -11.584 1.00 91.56 101 VAL A CA 1
ATOM 714 C C . VAL A 1 101 ? 0.650 -0.990 -10.719 1.00 91.56 101 VAL A C 1
ATOM 716 O O . VAL A 1 101 ? 0.636 -1.110 -9.493 1.00 91.56 101 VAL A O 1
ATOM 719 N N . ALA A 1 102 ? -0.016 -0.007 -11.330 1.00 93.44 102 ALA A N 1
ATOM 720 C CA . ALA A 1 102 ? -0.819 0.969 -10.591 1.00 93.44 102 ALA A CA 1
ATOM 721 C C . ALA A 1 102 ? -2.023 0.306 -9.892 1.00 93.44 102 ALA A C 1
ATOM 723 O O . ALA A 1 102 ? -2.313 0.597 -8.728 1.00 93.44 102 ALA A O 1
ATOM 724 N N . VAL A 1 103 ? -2.700 -0.627 -10.571 1.00 94.50 103 VAL A N 1
ATOM 725 C CA . VAL A 1 103 ? -3.805 -1.405 -9.989 1.00 94.50 103 VAL A CA 1
ATOM 726 C C . VAL A 1 103 ? -3.298 -2.323 -8.877 1.00 94.50 103 VAL A C 1
ATOM 728 O O . VAL A 1 103 ? -3.901 -2.361 -7.801 1.00 94.50 103 VAL A O 1
ATOM 731 N N . ALA A 1 104 ? -2.173 -3.010 -9.083 1.00 92.44 104 ALA A N 1
ATOM 732 C CA . ALA A 1 104 ? -1.541 -3.835 -8.060 1.00 92.44 104 ALA A CA 1
ATOM 733 C C . ALA A 1 104 ? -1.187 -3.004 -6.820 1.00 92.44 104 ALA A C 1
ATOM 735 O O . ALA A 1 104 ? -1.512 -3.405 -5.703 1.00 92.44 104 ALA A O 1
ATOM 736 N N . GLY A 1 105 ? -0.624 -1.809 -7.003 1.00 92.56 105 GLY A N 1
ATOM 737 C CA . GLY A 1 105 ? -0.359 -0.870 -5.916 1.00 92.56 105 GLY A CA 1
ATOM 738 C C . GLY A 1 105 ? -1.621 -0.470 -5.147 1.00 92.56 105 GLY A C 1
ATOM 739 O O . GLY A 1 105 ? -1.619 -0.478 -3.915 1.00 92.56 105 GLY A O 1
ATOM 740 N N . ALA A 1 106 ? -2.725 -0.183 -5.841 1.00 93.06 106 ALA A N 1
ATOM 741 C CA . ALA A 1 106 ? -4.004 0.139 -5.203 1.00 93.06 106 ALA A CA 1
ATOM 742 C C . ALA A 1 106 ? -4.531 -1.028 -4.349 1.00 93.06 106 ALA A C 1
ATOM 744 O O . ALA A 1 106 ? -4.949 -0.835 -3.204 1.00 93.06 106 ALA A O 1
ATOM 745 N N . VAL A 1 107 ? -4.477 -2.245 -4.898 1.00 93.31 107 VAL A N 1
ATOM 746 C CA . VAL A 1 107 ? -4.905 -3.475 -4.218 1.00 93.31 107 VAL A CA 1
ATOM 747 C C . VAL A 1 107 ? -4.021 -3.760 -3.006 1.00 93.31 107 VAL A C 1
ATOM 749 O O . VAL A 1 107 ? -4.543 -4.035 -1.926 1.00 93.31 107 VAL A O 1
ATOM 752 N N . VAL A 1 108 ? -2.700 -3.641 -3.146 1.00 90.75 108 VAL A N 1
ATOM 753 C CA . VAL A 1 108 ? -1.738 -3.833 -2.053 1.00 90.75 108 VAL A CA 1
ATOM 754 C C . VAL A 1 108 ? -1.973 -2.814 -0.941 1.00 90.75 108 VAL A C 1
ATOM 756 O O . VAL A 1 108 ? -2.130 -3.208 0.215 1.00 90.75 108 VAL A O 1
ATOM 759 N N . GLY A 1 109 ? -2.073 -1.525 -1.276 1.00 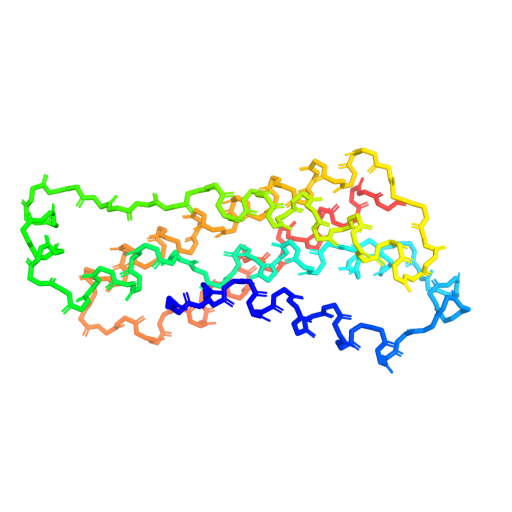89.38 109 GLY A N 1
ATOM 760 C CA . GLY A 1 109 ? -2.330 -0.463 -0.302 1.00 89.38 109 GLY A CA 1
ATOM 761 C C . GLY A 1 109 ? -3.625 -0.696 0.479 1.00 89.38 109 GLY A C 1
ATOM 762 O O . GLY A 1 109 ? -3.637 -0.616 1.710 1.00 89.38 109 GLY A O 1
ATOM 763 N N . LEU A 1 110 ? -4.701 -1.076 -0.217 1.00 90.38 110 LEU A N 1
ATOM 764 C CA . LEU A 1 110 ? -5.967 -1.449 0.409 1.00 90.38 110 LEU A CA 1
ATOM 765 C C . LEU A 1 110 ? -5.844 -2.668 1.322 1.00 90.38 110 LEU A C 1
ATOM 767 O O . LEU A 1 110 ? -6.254 -2.605 2.480 1.00 90.38 110 LEU A O 1
ATOM 771 N N . LEU A 1 111 ? -5.322 -3.787 0.818 1.00 89.12 111 LEU A N 1
ATOM 772 C CA . LEU A 1 111 ? -5.257 -5.038 1.576 1.00 89.12 111 LEU A CA 1
ATOM 773 C C . LEU A 1 111 ? -4.408 -4.879 2.837 1.00 89.12 111 LEU A C 1
ATOM 775 O O . LEU A 1 111 ? -4.822 -5.312 3.915 1.00 89.12 111 LEU A O 1
ATOM 779 N N . LEU A 1 112 ? -3.267 -4.199 2.720 1.00 87.62 112 LEU A N 1
ATOM 780 C CA . LEU A 1 112 ? -2.412 -3.878 3.857 1.00 87.62 112 LEU A CA 1
ATOM 781 C C . LEU A 1 112 ? -3.155 -2.994 4.862 1.00 87.62 112 LEU A C 1
ATOM 783 O O . LEU A 1 112 ? -3.207 -3.350 6.039 1.00 87.62 112 LEU A O 1
ATOM 787 N N . SER A 1 113 ? -3.823 -1.930 4.412 1.00 87.06 113 SER A N 1
ATOM 788 C CA . SER A 1 113 ? -4.610 -1.067 5.301 1.00 87.06 113 SER A CA 1
ATOM 789 C C . SER A 1 113 ? -5.701 -1.841 6.046 1.00 87.06 113 SER A C 1
ATOM 791 O O . SER A 1 113 ? -5.834 -1.723 7.267 1.00 87.06 113 SER A O 1
ATOM 793 N N . GLN A 1 114 ? -6.425 -2.721 5.350 1.00 86.75 114 GLN A N 1
ATOM 794 C CA . GLN A 1 114 ? -7.458 -3.560 5.959 1.00 86.75 114 GLN A CA 1
ATOM 795 C C . GLN A 1 114 ? -6.866 -4.554 6.966 1.00 86.75 114 GLN A C 1
ATOM 797 O O . GLN A 1 114 ? -7.466 -4.789 8.019 1.00 86.75 114 GLN A O 1
ATOM 802 N N . SER A 1 115 ? -5.686 -5.110 6.680 1.00 84.56 115 SER A N 1
ATOM 803 C CA . SER A 1 115 ? -4.988 -6.021 7.592 1.00 84.56 115 SER A CA 1
ATOM 804 C C . SER A 1 115 ? -4.511 -5.311 8.865 1.00 84.56 115 SER A C 1
ATOM 806 O O . SER A 1 115 ? -4.732 -5.822 9.964 1.00 84.56 115 SER A O 1
ATOM 808 N N . VAL A 1 116 ? -3.958 -4.099 8.743 1.00 81.25 116 VAL A N 1
ATOM 809 C CA . VAL A 1 116 ? -3.535 -3.267 9.879 1.00 81.25 116 VAL A CA 1
ATOM 810 C C . VAL A 1 116 ? -4.752 -2.845 10.696 1.00 81.25 116 VAL A C 1
ATOM 812 O O . VAL A 1 116 ? -4.757 -2.991 11.916 1.00 81.25 116 VAL A O 1
ATOM 815 N N . ALA A 1 117 ? -5.839 -2.427 10.044 1.00 79.69 117 ALA A N 1
ATOM 816 C CA . ALA A 1 117 ? -7.085 -2.079 10.722 1.00 79.69 117 ALA A CA 1
ATOM 817 C C . ALA A 1 117 ? -7.712 -3.277 11.462 1.00 79.69 117 ALA A C 1
ATOM 819 O O . ALA A 1 117 ? -8.313 -3.111 12.530 1.00 79.69 117 ALA A O 1
ATOM 820 N N . ALA A 1 118 ? -7.596 -4.491 10.915 1.00 78.75 118 ALA A N 1
ATOM 821 C CA . ALA A 1 118 ? -8.013 -5.717 11.589 1.00 78.75 118 ALA A CA 1
ATOM 822 C C . ALA A 1 118 ? -7.105 -6.039 12.789 1.00 78.75 118 ALA A C 1
ATOM 824 O O . ALA A 1 118 ? -7.612 -6.346 13.872 1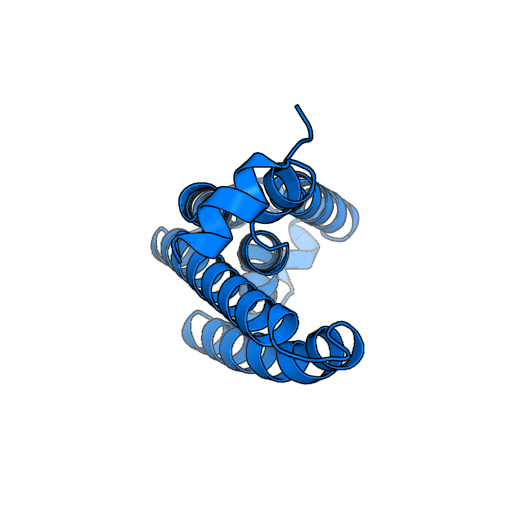.00 78.75 118 ALA A O 1
ATOM 825 N N . ALA A 1 119 ? -5.787 -5.900 12.636 1.00 77.81 119 ALA A N 1
ATOM 826 C CA . ALA A 1 119 ? -4.817 -6.092 13.712 1.00 77.81 119 ALA A CA 1
ATOM 827 C C . ALA A 1 119 ? -5.033 -5.094 14.860 1.00 77.81 119 ALA A C 1
ATOM 829 O O . ALA A 1 119 ? -5.089 -5.495 16.023 1.00 77.81 119 ALA A O 1
ATOM 830 N N . ASP A 1 120 ? -5.269 -3.820 14.550 1.00 76.38 120 ASP A N 1
ATOM 831 C CA . ASP A 1 120 ? -5.650 -2.793 15.523 1.00 76.38 120 ASP A CA 1
ATOM 832 C C . ASP A 1 120 ? -6.948 -3.145 16.244 1.00 76.38 120 ASP A C 1
ATOM 834 O O . ASP A 1 120 ? -7.106 -2.898 17.446 1.00 76.38 120 ASP A O 1
ATOM 838 N N . ALA A 1 121 ? -7.899 -3.744 15.526 1.00 74.94 121 ALA A N 1
ATOM 839 C CA . ALA A 1 121 ? -9.161 -4.139 16.115 1.00 74.94 121 ALA A CA 1
ATOM 840 C C . ALA A 1 121 ? -9.030 -5.275 17.124 1.00 74.94 121 ALA A C 1
ATOM 842 O O . ALA A 1 121 ? -9.715 -5.244 18.153 1.00 74.94 121 ALA A O 1
ATOM 843 N N . LEU A 1 122 ? -8.149 -6.230 16.841 1.00 73.25 122 LEU A N 1
ATOM 844 C CA . LEU A 1 122 ? -7.783 -7.305 17.754 1.00 73.25 122 LEU A CA 1
ATOM 845 C C . LEU A 1 122 ? -6.943 -6.772 18.921 1.00 73.25 122 LEU A C 1
ATOM 847 O O . LEU A 1 122 ? -7.203 -7.132 20.067 1.00 73.25 122 LEU A O 1
ATOM 851 N N . GLY A 1 123 ? -6.015 -5.847 18.657 1.00 73.25 123 GLY A N 1
ATOM 852 C CA . GLY A 1 123 ? -5.179 -5.199 19.668 1.00 73.25 123 GLY A CA 1
ATOM 853 C C . GLY A 1 123 ? -5.998 -4.497 20.749 1.00 73.25 123 GLY A C 1
ATOM 854 O O . GLY A 1 123 ? -5.743 -4.688 21.933 1.00 73.25 123 GLY A O 1
ATOM 855 N N . LEU A 1 124 ? -7.058 -3.778 20.369 1.00 68.69 124 LEU A N 1
ATOM 856 C CA . LEU A 1 124 ? -7.968 -3.128 21.325 1.00 68.69 124 LEU A CA 1
ATOM 857 C C . LEU A 1 124 ? -8.706 -4.103 22.262 1.00 68.69 124 LEU A C 1
ATOM 859 O O . LEU A 1 124 ? -9.251 -3.666 23.273 1.00 68.69 124 LEU A O 1
ATOM 863 N N . ARG A 1 125 ? -8.762 -5.399 21.932 1.00 68.56 125 ARG A N 1
ATOM 864 C CA . ARG A 1 125 ? -9.368 -6.439 22.782 1.00 68.56 125 ARG A CA 1
ATOM 865 C C . ARG A 1 125 ? -8.352 -7.118 23.704 1.00 68.56 125 ARG A C 1
ATOM 867 O O . ARG A 1 125 ? -8.752 -7.890 24.571 1.00 68.56 125 ARG A O 1
ATOM 874 N N . LEU A 1 126 ? -7.059 -6.862 23.517 1.00 63.97 126 LEU A N 1
ATOM 875 C CA . LEU A 1 126 ? -5.978 -7.485 24.272 1.00 63.97 126 LEU A CA 1
ATOM 876 C C . LEU A 1 126 ? -5.497 -6.560 25.394 1.00 63.97 126 LEU A C 1
ATOM 878 O O . LEU A 1 126 ? -5.386 -5.351 25.225 1.00 63.97 126 LEU A O 1
ATOM 882 N N . ALA A 1 127 ? -5.132 -7.148 26.536 1.00 56.38 127 ALA A N 1
ATOM 883 C CA . ALA A 1 127 ? -4.624 -6.405 27.691 1.00 56.38 127 ALA A CA 1
ATOM 884 C C . ALA A 1 127 ? -3.240 -5.752 27.454 1.00 56.38 127 ALA A C 1
ATOM 886 O O . ALA A 1 127 ? -2.838 -4.884 28.225 1.00 56.38 127 ALA A O 1
ATOM 887 N N . ARG A 1 128 ? -2.498 -6.166 26.408 1.00 57.09 128 ARG A N 1
ATOM 888 C CA . ARG A 1 128 ? -1.185 -5.615 26.007 1.00 57.09 128 ARG A CA 1
ATOM 889 C C . ARG A 1 128 ? -1.040 -5.556 24.472 1.00 57.09 128 ARG A C 1
ATOM 891 O O . ARG A 1 128 ? -0.507 -6.494 23.880 1.00 57.09 128 ARG A O 1
ATOM 898 N N . PRO A 1 129 ? -1.516 -4.482 23.822 1.00 58.16 129 PRO A N 1
ATOM 899 C CA . PRO A 1 129 ? -1.614 -4.393 22.359 1.00 58.16 129 PRO A CA 1
ATOM 900 C C . PRO A 1 129 ? -0.274 -4.212 21.623 1.00 58.16 129 PRO A C 1
ATOM 902 O O . PRO A 1 129 ? -0.118 -4.702 20.508 1.00 58.16 129 PRO A O 1
ATOM 905 N N . GLU A 1 130 ? 0.705 -3.534 22.226 1.00 57.34 130 GLU A N 1
ATOM 906 C CA . GLU A 1 130 ? 1.891 -3.046 21.499 1.00 57.34 130 GLU A CA 1
ATOM 907 C C . GLU A 1 130 ? 2.915 -4.141 21.151 1.00 57.34 130 GLU A C 1
ATOM 909 O O . GLU A 1 130 ? 3.565 -4.081 20.110 1.00 57.34 130 GLU A O 1
ATOM 914 N N . ALA A 1 131 ? 3.027 -5.191 21.972 1.00 53.78 131 ALA A N 1
ATOM 915 C CA . ALA A 1 131 ? 4.020 -6.255 21.778 1.00 53.78 131 ALA A CA 1
ATOM 916 C C . ALA A 1 131 ? 3.679 -7.219 20.624 1.00 53.78 131 ALA A C 1
ATOM 918 O O . ALA A 1 131 ? 4.563 -7.900 20.101 1.00 53.78 131 ALA A O 1
ATOM 919 N N . LEU A 1 132 ? 2.401 -7.294 20.239 1.00 54.09 132 LEU A N 1
ATOM 920 C CA . LEU A 1 132 ? 1.915 -8.230 19.226 1.00 54.09 132 LEU A CA 1
ATOM 921 C C . LEU A 1 132 ? 1.986 -7.632 17.812 1.00 54.09 132 LEU A C 1
ATOM 923 O O . LEU A 1 132 ? 2.316 -8.336 16.861 1.00 54.09 132 LEU A O 1
ATOM 927 N N . HIS A 1 133 ? 1.735 -6.324 17.688 1.00 57.44 133 HIS A N 1
ATOM 928 C CA . HIS A 1 133 ? 1.624 -5.630 16.403 1.00 57.44 133 HIS A CA 1
ATOM 929 C C . HIS A 1 133 ? 2.940 -5.674 15.602 1.00 57.44 133 HIS A C 1
ATOM 931 O O . HIS A 1 133 ? 2.942 -6.044 14.433 1.00 57.44 133 HIS A O 1
ATOM 937 N N . LEU A 1 134 ? 4.084 -5.413 16.246 1.00 54.56 134 LEU A N 1
ATOM 938 C CA . LEU A 1 134 ? 5.394 -5.407 15.576 1.00 54.56 134 LEU A CA 1
ATOM 939 C C . LEU A 1 134 ? 5.927 -6.806 15.225 1.00 54.56 134 LEU A C 1
ATOM 941 O O . LEU A 1 134 ? 6.633 -6.960 14.233 1.00 54.56 134 LEU A O 1
ATOM 945 N N . ARG A 1 135 ? 5.609 -7.835 16.024 1.00 57.28 135 ARG A N 1
ATOM 946 C CA . ARG A 1 135 ? 6.179 -9.186 15.853 1.00 57.28 135 ARG A CA 1
ATOM 947 C C . ARG A 1 135 ? 5.388 -10.084 14.908 1.00 57.28 135 ARG A C 1
ATOM 949 O O . ARG A 1 135 ? 5.991 -10.937 14.265 1.00 57.28 135 ARG A O 1
ATOM 956 N N . LEU A 1 136 ? 4.068 -9.912 14.824 1.00 59.47 136 LEU A N 1
ATOM 957 C CA . LEU A 1 136 ? 3.212 -10.754 13.980 1.00 59.47 136 LEU A CA 1
ATOM 958 C C . LEU A 1 136 ? 2.932 -10.144 12.605 1.00 59.47 136 LEU A C 1
ATOM 960 O O . LEU A 1 136 ? 2.823 -10.893 11.638 1.00 59.47 136 LEU A O 1
ATOM 964 N N . MET A 1 137 ? 2.859 -8.813 12.483 1.00 61.94 137 MET A N 1
ATOM 965 C CA .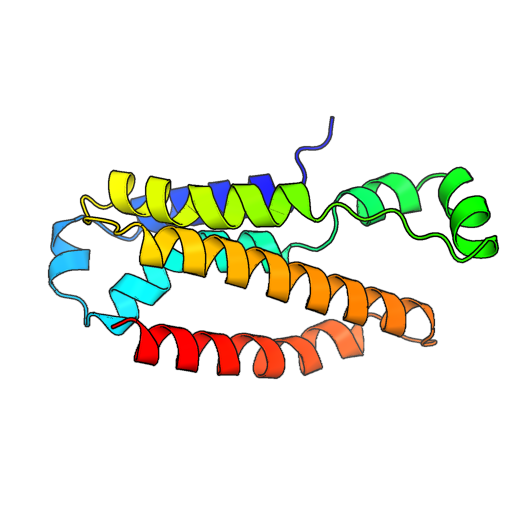 MET A 1 137 ? 2.561 -8.193 11.186 1.00 61.94 137 MET A CA 1
ATOM 966 C C . MET A 1 137 ? 3.744 -8.237 10.216 1.00 61.94 137 MET A C 1
ATOM 968 O O . MET A 1 137 ? 3.532 -8.398 9.023 1.00 61.94 137 MET A O 1
ATOM 972 N N . MET A 1 138 ? 4.985 -8.166 10.705 1.00 66.94 138 MET A N 1
ATOM 973 C CA . MET A 1 138 ? 6.181 -8.156 9.851 1.00 66.94 138 MET A CA 1
ATOM 974 C C . MET A 1 138 ? 6.272 -9.383 8.917 1.00 66.94 138 MET A C 1
ATOM 976 O O . MET A 1 138 ? 6.266 -9.195 7.703 1.00 66.94 138 MET A O 1
ATOM 980 N N . PRO A 1 139 ? 6.257 -10.639 9.407 1.00 63.34 139 PRO A N 1
ATOM 981 C CA . PRO A 1 139 ? 6.314 -11.800 8.515 1.00 63.34 139 PRO A CA 1
ATOM 982 C C . PRO A 1 139 ? 5.030 -11.985 7.694 1.00 63.34 139 PRO A C 1
ATOM 984 O O . PRO A 1 139 ? 5.091 -12.427 6.550 1.00 63.34 139 PRO A O 1
ATOM 987 N N . LEU A 1 140 ? 3.870 -11.628 8.255 1.00 70.44 140 LEU A N 1
ATOM 988 C CA . LEU A 1 140 ? 2.576 -11.835 7.606 1.00 70.44 140 LEU A CA 1
ATOM 989 C C . LEU A 1 140 ? 2.313 -10.843 6.463 1.00 70.44 140 LEU A C 1
ATOM 991 O O . LEU A 1 140 ? 1.563 -11.174 5.553 1.00 70.44 140 LEU A O 1
ATOM 995 N N . LEU A 1 141 ? 2.929 -9.656 6.495 1.00 68.06 141 LEU A N 1
ATOM 996 C CA . LEU A 1 141 ? 2.818 -8.651 5.433 1.00 68.06 141 LEU A CA 1
ATOM 997 C C . LEU A 1 141 ? 3.962 -8.734 4.419 1.00 68.06 141 LEU A C 1
ATOM 999 O O . LEU A 1 141 ? 3.727 -8.548 3.228 1.00 68.06 141 LEU A O 1
ATOM 1003 N N . VAL A 1 142 ? 5.188 -9.030 4.862 1.00 75.62 142 VAL A N 1
ATOM 1004 C CA . VAL A 1 142 ? 6.362 -9.051 3.971 1.00 75.62 142 VAL A CA 1
ATOM 1005 C C . VAL A 1 142 ? 6.342 -10.259 3.034 1.00 75.62 142 VAL A C 1
ATOM 1007 O O . VAL A 1 142 ? 6.669 -10.124 1.858 1.00 75.62 142 VAL A O 1
ATOM 1010 N N . LEU A 1 143 ? 5.923 -11.432 3.518 1.00 75.06 143 LEU A N 1
ATOM 1011 C CA . LEU A 1 143 ? 5.908 -12.656 2.715 1.00 75.06 143 LEU A CA 1
ATOM 1012 C C . LEU A 1 143 ? 4.938 -12.605 1.513 1.00 75.06 143 LEU A C 1
ATOM 1014 O O . LEU A 1 143 ? 5.384 -12.893 0.403 1.00 75.06 143 LEU A O 1
ATOM 1018 N N . PRO A 1 144 ? 3.653 -12.207 1.658 1.00 74.50 144 PRO A N 1
ATOM 1019 C CA . PRO A 1 144 ? 2.766 -12.071 0.502 1.00 74.50 144 PRO A CA 1
ATOM 1020 C C . PRO A 1 144 ? 3.201 -10.942 -0.432 1.00 74.50 144 PRO A C 1
ATOM 1022 O O . PRO A 1 144 ? 3.000 -11.055 -1.635 1.00 74.50 144 PRO A O 1
ATOM 1025 N N . PHE A 1 145 ? 3.824 -9.882 0.094 1.00 75.69 145 PHE A N 1
ATOM 1026 C CA . PHE A 1 145 ? 4.376 -8.819 -0.740 1.00 75.69 145 PHE A CA 1
ATOM 1027 C C . PHE A 1 145 ? 5.508 -9.344 -1.631 1.00 75.69 145 PHE A C 1
ATOM 1029 O O . PHE A 1 145 ? 5.473 -9.124 -2.835 1.00 75.69 145 PHE A O 1
ATOM 1036 N N . GLY A 1 146 ? 6.448 -10.116 -1.075 1.00 74.12 146 GLY A N 1
ATOM 1037 C CA . GLY A 1 146 ? 7.529 -10.736 -1.847 1.00 74.12 146 GLY A CA 1
ATOM 1038 C C . GLY A 1 146 ? 7.032 -11.659 -2.965 1.00 74.12 146 GLY A C 1
ATOM 1039 O O . GLY A 1 146 ? 7.531 -11.577 -4.081 1.00 74.12 146 GLY A O 1
ATOM 1040 N N . LEU A 1 147 ? 6.004 -12.476 -2.701 1.00 76.88 147 LEU A N 1
ATOM 1041 C CA . LEU A 1 147 ? 5.378 -13.320 -3.732 1.00 76.88 147 LEU A CA 1
ATOM 1042 C C . LEU A 1 147 ? 4.724 -12.499 -4.851 1.00 76.88 147 LEU A C 1
ATOM 1044 O O . LEU A 1 147 ? 4.736 -12.903 -6.008 1.00 76.88 147 LEU A O 1
ATOM 1048 N N . LEU A 1 148 ? 4.142 -11.351 -4.505 1.00 79.06 148 LEU A N 1
ATOM 1049 C CA . LEU A 1 148 ? 3.492 -10.465 -5.466 1.00 79.06 148 LEU A CA 1
ATOM 1050 C C . LEU A 1 148 ? 4.524 -9.800 -6.387 1.00 79.06 148 LEU A C 1
ATOM 1052 O O . LEU A 1 148 ? 4.278 -9.683 -7.583 1.00 79.06 148 LEU A O 1
ATOM 1056 N N . LEU A 1 149 ? 5.691 -9.428 -5.850 1.00 81.31 149 LEU A N 1
ATOM 1057 C CA . LEU A 1 149 ? 6.807 -8.919 -6.652 1.00 81.31 149 LEU A CA 1
ATOM 1058 C C . LEU A 1 149 ? 7.309 -9.949 -7.664 1.00 81.31 149 LEU A C 1
ATOM 1060 O O . LEU A 1 149 ? 7.575 -9.581 -8.800 1.00 81.31 149 LEU A O 1
ATOM 1064 N N . ASP A 1 150 ? 7.405 -11.217 -7.264 1.00 80.31 150 ASP A N 1
ATOM 1065 C CA . ASP A 1 150 ? 7.853 -12.310 -8.137 1.00 80.31 150 ASP A CA 1
ATOM 1066 C C . ASP A 1 150 ? 6.837 -12.622 -9.251 1.00 80.31 150 ASP A C 1
ATOM 1068 O O . ASP A 1 150 ? 7.208 -12.967 -10.363 1.00 80.31 150 ASP A O 1
ATOM 1072 N N . LEU A 1 151 ? 5.540 -12.447 -8.975 1.00 79.12 151 LEU A N 1
ATOM 1073 C CA . LEU A 1 151 ? 4.462 -12.615 -9.959 1.00 79.12 151 LEU A CA 1
ATOM 1074 C C . LEU A 1 151 ? 4.374 -11.482 -10.992 1.00 79.12 151 LEU A C 1
ATOM 1076 O O . LEU A 1 151 ? 3.806 -11.690 -12.063 1.00 79.12 151 LEU A O 1
ATOM 1080 N N . LEU A 1 152 ? 4.842 -10.282 -10.641 1.00 73.12 152 LEU A N 1
ATOM 1081 C CA . LEU A 1 152 ? 4.771 -9.087 -11.490 1.00 73.12 152 LEU A CA 1
ATOM 1082 C C . LEU A 1 152 ? 6.065 -8.795 -12.264 1.00 73.12 152 LEU A C 1
ATOM 1084 O O . LEU A 1 152 ? 6.033 -7.947 -13.157 1.00 73.12 152 LEU A O 1
ATOM 1088 N N . ALA A 1 153 ? 7.182 -9.418 -11.883 1.00 71.75 153 ALA A N 1
ATOM 1089 C CA . ALA A 1 153 ? 8.498 -9.247 -12.501 1.00 71.75 153 ALA A CA 1
ATOM 1090 C C . ALA A 1 153 ? 8.676 -10.105 -13.760 1.00 71.75 153 ALA A C 1
ATOM 1092 O O . ALA A 1 153 ? 9.447 -9.656 -14.639 1.00 71.75 153 ALA A O 1
#